Protein AF-A0A2G8JRJ9-F1 (afdb_monomer)

InterPro domains:
  IPR004130 GPN-loop GTPase [PF03029] (6-67)

Sequence (92 aa):
MLPCRFLDPNPHELVADIHHLPPKFQKLNKAIATLIDDFSLVRFLPLDISDEESMGELLFTIDSAIQFDEEQEVRIPHDPDEEDEGWEDGAD

Radius of gyration: 23.22 Å; Cα contacts (8 Å, |Δi|>4): 27; chains: 1; bounding box: 66×45×41 Å

Foldseek 3Di:
DDPDCPQDPDLVNVLVVCPPPDPVCSVVSSVVSVVCVVVVVDHDQDADPVDPVSVVVVVVVVVVVVVVVVVPDPPDPDPPPPPPPPPPPDDD

Solvent-accessible surface area (backbone atoms only — not comparable to full-atom values): 6078 Å² total; per-residue (Å²): 132,80,78,64,78,74,70,67,72,50,52,70,58,56,58,64,64,44,77,85,52,67,76,92,44,48,71,56,55,50,52,51,41,49,50,38,59,80,66,53,74,71,78,77,75,82,79,44,94,90,37,69,63,41,50,49,54,52,52,52,52,52,53,54,54,53,53,55,55,61,71,67,54,80,77,74,79,76,61,90,81,71,70,83,80,70,80,77,79,85,74,134

Organism: Stichopus japonicus (NCBI:txid307972)

pLDDT: mean 74.4, std 14.33, range [42.84, 92.94]

Mean predicted aligned error: 13.98 Å

Structure (mmCIF, N/CA/C/O backbone):
data_AF-A0A2G8JRJ9-F1
#
_entry.id   AF-A0A2G8JRJ9-F1
#
loop_
_atom_site.group_PDB
_atom_site.id
_atom_site.type_symbol
_atom_site.label_atom_id
_atom_site.label_alt_id
_atom_site.label_comp_id
_atom_site.label_asym_id
_atom_site.label_entity_id
_atom_site.label_seq_id
_atom_site.pdbx_PDB_ins_code
_atom_site.Cartn_x
_atom_site.Cartn_y
_atom_site.Cartn_z
_atom_site.occupancy
_atom_site.B_iso_or_equiv
_atom_site.auth_seq_id
_atom_site.auth_comp_id
_atom_site.auth_asym_id
_atom_site.auth_atom_id
_atom_site.pdbx_PDB_model_num
ATOM 1 N N . MET A 1 1 ? -9.055 -17.420 -18.109 1.00 42.84 1 MET A N 1
ATOM 2 C CA . MET A 1 1 ? -7.981 -16.833 -17.287 1.00 42.84 1 MET A CA 1
ATOM 3 C C . MET A 1 1 ? -8.609 -16.570 -15.930 1.00 42.84 1 MET A C 1
ATOM 5 O O . MET A 1 1 ? -9.578 -15.828 -15.885 1.00 42.84 1 MET A O 1
ATOM 9 N N . LEU A 1 2 ? -8.229 -17.317 -14.890 1.00 45.41 2 LEU A N 1
ATOM 10 C CA . LEU A 1 2 ? -8.789 -17.087 -13.554 1.00 45.41 2 LEU A CA 1
ATOM 11 C C . LEU A 1 2 ? -8.182 -15.782 -13.023 1.00 45.41 2 LEU A C 1
ATOM 13 O O . LEU A 1 2 ? -6.961 -15.648 -13.116 1.00 45.41 2 LEU A O 1
ATOM 17 N N . PRO A 1 3 ? -8.982 -14.825 -12.524 1.00 53.25 3 PRO A N 1
ATOM 18 C CA . PRO A 1 3 ? -8.433 -13.640 -11.885 1.00 53.25 3 PRO A CA 1
ATOM 19 C C . PRO A 1 3 ? -7.610 -14.093 -10.677 1.00 53.25 3 PRO A C 1
ATOM 21 O O . PRO A 1 3 ? -8.059 -14.912 -9.871 1.00 53.25 3 PRO A O 1
ATOM 24 N N . CYS A 1 4 ? -6.369 -13.625 -10.592 1.00 52.41 4 CYS A N 1
ATOM 25 C CA . CYS A 1 4 ? -5.512 -13.877 -9.446 1.00 52.41 4 CYS A CA 1
ATOM 26 C C . CYS A 1 4 ? -6.207 -13.329 -8.195 1.00 52.41 4 CYS A C 1
ATOM 28 O O . CYS A 1 4 ? -6.336 -12.119 -8.045 1.00 52.41 4 CYS A O 1
ATOM 30 N N . ARG A 1 5 ? -6.620 -14.226 -7.292 1.00 54.69 5 ARG A N 1
ATOM 31 C CA . ARG A 1 5 ? -7.366 -13.944 -6.046 1.00 54.69 5 ARG A CA 1
ATOM 32 C C . ARG A 1 5 ? -6.711 -12.904 -5.115 1.00 54.69 5 ARG A C 1
ATOM 34 O O . ARG A 1 5 ? -7.306 -12.503 -4.129 1.00 54.69 5 ARG A O 1
ATOM 41 N N . PHE A 1 6 ? -5.473 -12.511 -5.400 1.00 55.28 6 PHE A N 1
ATOM 42 C CA . PHE A 1 6 ? -4.662 -11.612 -4.583 1.00 55.28 6 PHE A CA 1
ATOM 43 C C . PHE A 1 6 ? -4.368 -10.259 -5.242 1.00 55.28 6 PHE A C 1
ATOM 45 O O . PHE A 1 6 ? -3.769 -9.417 -4.589 1.00 55.28 6 PHE A O 1
ATOM 52 N N . LEU A 1 7 ? -4.747 -10.051 -6.509 1.00 55.53 7 LEU A N 1
ATOM 53 C CA . LEU A 1 7 ? -4.495 -8.779 -7.200 1.00 55.53 7 LEU A CA 1
ATOM 54 C C . LEU A 1 7 ? -5.483 -7.680 -6.780 1.00 55.53 7 LEU A C 1
ATOM 56 O O . LEU A 1 7 ? -5.086 -6.526 -6.723 1.00 55.53 7 LEU A O 1
ATOM 60 N N . ASP A 1 8 ? -6.706 -8.060 -6.398 1.00 58.72 8 ASP A N 1
ATOM 61 C CA . ASP A 1 8 ? -7.704 -7.183 -5.777 1.00 58.72 8 ASP A CA 1
ATOM 62 C C . ASP A 1 8 ? -8.372 -7.938 -4.619 1.00 58.72 8 ASP A C 1
ATOM 64 O O . ASP A 1 8 ? -9.343 -8.675 -4.837 1.00 58.72 8 ASP A O 1
ATOM 68 N N . PRO A 1 9 ? -7.850 -7.848 -3.384 1.00 59.78 9 PRO A N 1
ATOM 69 C CA . PRO A 1 9 ? -8.502 -8.483 -2.252 1.00 59.78 9 PRO A CA 1
ATOM 70 C C . PRO A 1 9 ? -9.800 -7.741 -1.936 1.00 59.78 9 PRO A C 1
ATOM 72 O O . PRO A 1 9 ? -9.806 -6.687 -1.308 1.00 59.78 9 PRO A O 1
ATOM 75 N N . ASN A 1 10 ? -10.925 -8.321 -2.345 1.00 66.88 10 ASN A N 1
ATOM 76 C CA . ASN A 1 10 ? -12.231 -7.797 -1.981 1.00 66.88 10 ASN A CA 1
ATOM 77 C C . ASN A 1 10 ? -12.420 -7.927 -0.452 1.00 66.88 10 ASN A C 1
ATOM 79 O O . ASN A 1 10 ? -12.315 -9.038 0.085 1.00 66.88 10 ASN A O 1
ATOM 83 N N . PRO A 1 11 ? -12.761 -6.852 0.279 1.00 63.41 11 PRO A N 1
ATOM 84 C CA . PRO A 1 11 ? -12.968 -6.907 1.727 1.00 63.41 11 PRO A CA 1
ATOM 85 C C . PRO A 1 11 ? -14.064 -7.884 2.135 1.00 63.41 11 PRO A C 1
ATOM 87 O O . PRO A 1 11 ? -14.027 -8.432 3.233 1.00 63.41 11 PRO A O 1
ATOM 90 N N . HIS A 1 12 ? -15.042 -8.132 1.262 1.00 66.62 12 HIS A N 1
ATOM 91 C CA . HIS A 1 12 ? -16.064 -9.145 1.500 1.00 66.62 12 HIS A CA 1
ATOM 92 C C . HIS A 1 12 ? -15.492 -10.565 1.499 1.00 66.62 12 HIS A C 1
ATOM 94 O O . HIS A 1 12 ? -15.960 -11.393 2.281 1.00 66.62 12 HIS A O 1
ATOM 100 N N . GLU A 1 13 ? -14.471 -10.839 0.684 1.00 70.25 13 GLU A N 1
ATOM 101 C CA . GLU A 1 13 ? -13.742 -12.112 0.710 1.00 70.25 13 GLU A CA 1
ATOM 102 C C . GLU A 1 13 ? -12.840 -12.197 1.942 1.00 70.25 13 GLU A C 1
ATOM 104 O O . GLU A 1 13 ? -12.857 -13.208 2.643 1.00 70.25 13 GLU A O 1
ATOM 109 N N . LEU A 1 14 ? -12.149 -11.104 2.288 1.00 68.56 14 LEU A N 1
ATOM 110 C CA . LEU A 1 14 ? -11.360 -11.029 3.520 1.00 68.56 14 LEU A CA 1
ATOM 111 C C . LEU A 1 14 ? -12.225 -11.294 4.752 1.00 68.56 14 LEU A C 1
ATOM 113 O O . LEU A 1 14 ? -11.812 -12.073 5.602 1.00 68.56 14 LEU A O 1
ATOM 117 N N . VAL A 1 15 ? -13.428 -10.705 4.822 1.00 69.12 15 VAL A N 1
ATOM 118 C CA . VAL A 1 15 ? -14.407 -10.889 5.909 1.00 69.12 15 VAL A CA 1
ATOM 119 C C . VAL A 1 15 ? -14.930 -12.323 5.994 1.00 69.12 15 VAL A C 1
ATOM 121 O O . VAL A 1 15 ? -15.165 -12.812 7.103 1.00 69.12 15 VAL A O 1
ATOM 124 N N . ALA A 1 16 ? -15.074 -13.007 4.858 1.00 69.94 16 ALA A N 1
ATOM 125 C CA . ALA A 1 16 ? -15.451 -14.416 4.818 1.00 69.94 16 ALA A CA 1
ATOM 126 C C . ALA A 1 16 ? -14.346 -15.328 5.383 1.00 69.94 16 ALA A C 1
ATOM 128 O O . ALA A 1 16 ? -14.653 -16.312 6.046 1.00 69.94 16 ALA A O 1
ATOM 129 N N . ASP A 1 17 ? -13.070 -14.971 5.233 1.00 71.44 17 ASP A N 1
ATOM 130 C CA . ASP A 1 17 ? -11.957 -15.761 5.774 1.00 71.44 17 ASP A CA 1
ATOM 131 C C . ASP A 1 17 ? -11.675 -15.488 7.273 1.00 71.44 17 ASP A C 1
ATOM 133 O O . ASP A 1 17 ? -10.915 -16.221 7.910 1.00 71.44 17 ASP A O 1
ATOM 137 N N . ILE A 1 18 ? -12.348 -14.513 7.908 1.00 72.81 18 ILE A N 1
ATOM 138 C CA . ILE A 1 18 ? -12.171 -14.129 9.335 1.00 72.81 18 ILE A CA 1
ATOM 139 C C . ILE A 1 18 ? -12.692 -15.192 10.317 1.00 72.81 18 ILE A C 1
ATOM 141 O O . ILE A 1 18 ? -12.512 -15.063 11.527 1.00 72.81 18 ILE A O 1
ATOM 145 N N . HIS A 1 19 ? -13.304 -16.280 9.844 1.00 69.75 19 HIS A N 1
ATOM 146 C CA . HIS A 1 19 ? -13.858 -17.337 10.701 1.00 69.75 19 HIS A CA 1
ATOM 147 C C . HIS A 1 19 ? -12.847 -17.973 11.677 1.00 69.75 19 HIS A C 1
ATO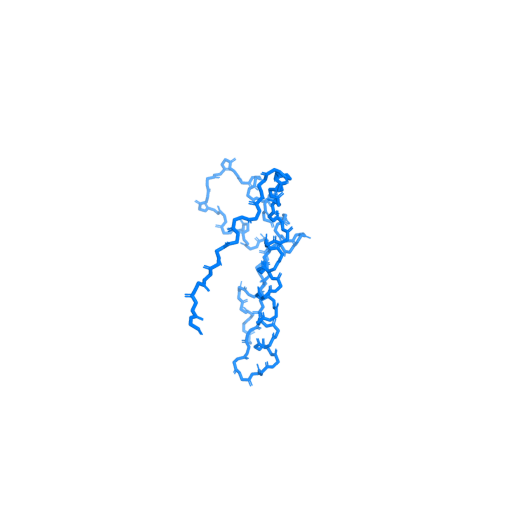M 149 O O . HIS A 1 19 ? -13.262 -18.535 12.689 1.00 69.75 19 HIS A O 1
ATOM 155 N N . HIS A 1 20 ? -11.542 -17.859 11.411 1.00 76.06 20 HIS A N 1
ATOM 156 C CA . HIS A 1 20 ? -10.472 -18.324 12.297 1.00 76.06 20 HIS A CA 1
ATOM 157 C C . HIS A 1 20 ? -10.110 -17.335 13.427 1.00 76.06 20 HIS A C 1
ATOM 159 O O . HIS A 1 20 ? -9.422 -17.718 14.374 1.00 76.06 20 HIS A O 1
ATOM 165 N N . LEU A 1 21 ? -10.559 -16.075 13.354 1.00 79.56 21 LEU A N 1
ATOM 166 C CA . LEU A 1 21 ? -10.308 -15.057 14.377 1.00 79.56 21 LEU A CA 1
ATOM 167 C C . LEU A 1 21 ? -11.376 -15.089 15.486 1.00 79.56 21 LEU A C 1
ATOM 169 O O . LEU A 1 21 ? -12.520 -15.489 15.252 1.00 79.56 21 LEU A O 1
ATOM 173 N N . PRO A 1 22 ? -11.046 -14.633 16.712 1.00 82.38 22 PRO A N 1
ATOM 174 C CA . PRO A 1 22 ? -11.982 -14.670 17.828 1.00 82.38 22 PRO A CA 1
ATOM 175 C C . PRO A 1 22 ? -13.283 -13.900 17.525 1.00 82.38 22 PRO A C 1
ATOM 177 O O . PRO A 1 22 ? -13.231 -12.718 17.165 1.00 82.38 22 PRO A O 1
ATOM 180 N N . PRO A 1 23 ? -14.469 -14.498 17.762 1.00 80.75 23 PRO A N 1
ATOM 181 C CA . PRO A 1 23 ? -15.756 -13.895 17.401 1.00 80.75 23 PRO A CA 1
ATOM 182 C C . PRO A 1 23 ? -16.038 -12.581 18.143 1.00 80.75 23 PRO A C 1
ATOM 184 O O . PRO A 1 23 ? -16.761 -11.721 17.643 1.00 80.75 23 PRO A O 1
ATOM 187 N N . LYS A 1 24 ? -15.406 -12.384 19.309 1.00 87.94 24 LYS A N 1
ATOM 188 C CA . LYS A 1 24 ? -15.480 -11.158 20.117 1.00 87.94 24 LYS A CA 1
ATOM 189 C C . LYS A 1 24 ? -15.097 -9.893 19.332 1.00 87.94 24 LYS A C 1
ATOM 191 O O . LYS A 1 24 ? -15.604 -8.821 19.649 1.00 87.94 24 LYS A O 1
ATOM 196 N N . PHE A 1 25 ? -14.233 -10.009 18.321 1.00 86.06 25 PHE A N 1
ATOM 197 C CA . PHE A 1 25 ? -13.701 -8.868 17.570 1.00 86.06 25 PHE A CA 1
ATOM 198 C C . PHE A 1 25 ? -14.237 -8.759 16.139 1.00 86.06 25 PHE A C 1
ATOM 200 O O . PHE A 1 25 ? -13.762 -7.918 15.386 1.00 86.06 25 PHE A O 1
ATOM 207 N N . GLN A 1 26 ? -15.260 -9.529 15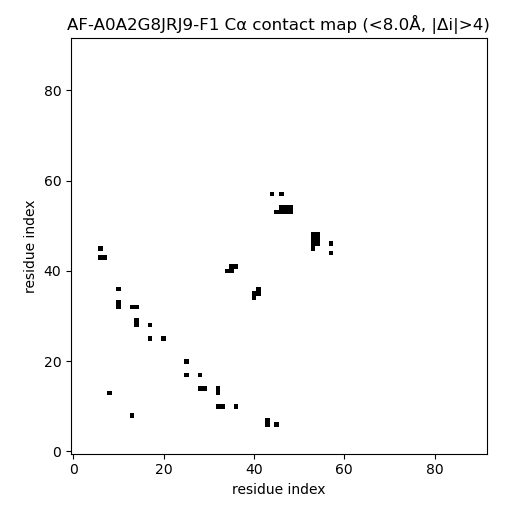.749 1.00 83.38 26 GLN A N 1
ATOM 208 C CA . GLN A 1 26 ? -15.780 -9.497 14.372 1.00 83.38 26 GLN A CA 1
ATOM 209 C C . GLN A 1 26 ? -16.161 -8.092 13.889 1.00 83.38 26 GLN A C 1
ATOM 211 O O . GLN A 1 26 ? -15.827 -7.710 12.769 1.00 83.38 26 GLN A O 1
ATOM 216 N N . LYS A 1 27 ? -16.829 -7.299 14.737 1.00 85.38 27 LYS A N 1
ATOM 217 C CA . LYS A 1 27 ? -17.230 -5.929 14.384 1.00 85.38 27 LYS A CA 1
ATOM 218 C C . LYS A 1 27 ? -16.021 -5.014 14.161 1.00 85.38 27 LYS A C 1
ATOM 220 O O . LYS A 1 27 ? -16.062 -4.175 13.269 1.00 85.38 27 LYS A O 1
ATOM 225 N N . LEU A 1 28 ? -14.961 -5.197 14.951 1.00 87.69 28 LEU A N 1
ATOM 226 C CA . LEU A 1 28 ? -13.712 -4.450 14.821 1.00 87.69 28 LEU A CA 1
ATOM 227 C C . LEU A 1 28 ? -12.967 -4.858 13.548 1.00 87.69 28 LEU A C 1
ATOM 229 O O . LEU A 1 28 ? -12.619 -3.998 12.749 1.00 87.69 28 LEU A O 1
ATOM 233 N N . ASN A 1 29 ? -12.798 -6.160 13.323 1.00 86.12 29 ASN A N 1
ATOM 234 C CA . ASN A 1 29 ? -12.096 -6.675 12.150 1.00 86.12 29 ASN A CA 1
ATOM 235 C C . ASN A 1 29 ? -12.784 -6.235 10.849 1.00 86.12 29 ASN A C 1
ATOM 237 O O . ASN A 1 29 ? -12.107 -5.852 9.902 1.00 86.12 29 ASN A O 1
ATOM 241 N N . LYS A 1 30 ? -14.125 -6.208 10.822 1.00 84.25 30 LYS A N 1
ATOM 242 C CA . LYS A 1 30 ? -14.884 -5.676 9.682 1.00 84.25 30 LYS A CA 1
ATOM 243 C C . LYS A 1 30 ? -14.642 -4.179 9.473 1.00 84.25 30 LYS A C 1
ATOM 245 O O . LYS A 1 30 ? -14.445 -3.765 8.342 1.00 84.25 30 LYS A O 1
ATOM 250 N N . ALA A 1 31 ? -14.644 -3.381 10.542 1.00 87.06 31 ALA A N 1
ATOM 251 C CA . ALA A 1 31 ? -14.379 -1.946 10.444 1.00 87.06 31 ALA A CA 1
ATOM 252 C C . ALA A 1 31 ? -12.961 -1.654 9.922 1.00 87.06 31 ALA A C 1
ATOM 254 O O . ALA A 1 31 ? -12.794 -0.764 9.098 1.00 87.06 31 ALA A O 1
ATOM 255 N N . ILE A 1 32 ? -11.965 -2.435 10.351 1.00 85.31 32 ILE A N 1
ATOM 256 C CA . ILE A 1 32 ? -10.584 -2.339 9.857 1.00 85.31 32 ILE A CA 1
ATOM 257 C C . ILE A 1 32 ? -10.504 -2.743 8.380 1.00 85.31 32 ILE A C 1
ATOM 259 O O . ILE A 1 32 ? -9.884 -2.034 7.600 1.00 85.31 32 ILE A O 1
ATOM 263 N N . ALA A 1 33 ? -11.151 -3.841 7.978 1.00 82.00 33 ALA A N 1
ATOM 264 C CA . ALA A 1 33 ? -11.170 -4.273 6.579 1.00 82.00 33 ALA A CA 1
ATOM 265 C C . ALA A 1 33 ? -11.801 -3.214 5.659 1.00 82.00 33 ALA A C 1
ATOM 267 O O . ALA A 1 33 ? -11.247 -2.914 4.609 1.00 82.00 33 ALA A O 1
ATOM 268 N N . THR A 1 34 ? -12.918 -2.611 6.079 1.00 83.62 34 THR A N 1
ATOM 269 C CA . THR A 1 34 ? -13.546 -1.497 5.354 1.00 83.62 34 THR A CA 1
ATOM 270 C C . THR A 1 34 ? -12.633 -0.272 5.294 1.00 83.62 34 THR A C 1
ATOM 272 O O . THR A 1 34 ? -12.506 0.329 4.240 1.00 83.62 34 THR A O 1
ATOM 275 N N . LEU A 1 35 ? -11.937 0.066 6.384 1.00 85.88 35 LEU A N 1
ATOM 276 C CA . LEU A 1 35 ? -10.995 1.188 6.400 1.00 85.88 35 LEU A CA 1
ATOM 277 C C . LEU A 1 35 ? -9.816 0.977 5.437 1.00 85.88 35 LEU A C 1
ATOM 279 O O . LEU A 1 35 ? -9.405 1.910 4.757 1.00 85.88 35 LEU A O 1
ATOM 283 N N . ILE A 1 36 ? -9.263 -0.237 5.388 1.00 82.94 36 ILE A N 1
ATOM 284 C CA . ILE A 1 36 ? -8.162 -0.574 4.476 1.00 82.94 36 ILE A CA 1
ATOM 285 C C . ILE A 1 36 ? -8.592 -0.390 3.014 1.00 82.94 36 ILE A C 1
ATOM 287 O O . ILE A 1 36 ? -7.793 0.105 2.222 1.00 82.94 36 ILE A O 1
ATOM 291 N N . ASP A 1 37 ? -9.837 -0.737 2.685 1.00 79.25 37 ASP A N 1
ATOM 292 C CA . ASP A 1 37 ? -10.408 -0.610 1.339 1.00 79.25 37 ASP A CA 1
ATOM 293 C C . ASP A 1 37 ? -10.732 0.841 0.971 1.00 79.25 37 ASP A C 1
ATOM 295 O O . ASP A 1 37 ? -10.202 1.370 -0.006 1.00 79.25 37 ASP A O 1
ATOM 299 N N . ASP A 1 38 ? -11.523 1.519 1.812 1.00 84.25 38 ASP A N 1
ATOM 300 C CA . ASP A 1 38 ? -12.003 2.888 1.584 1.00 84.25 38 ASP A CA 1
ATOM 301 C C . ASP A 1 38 ? -10.847 3.881 1.374 1.00 84.25 38 ASP A C 1
ATOM 303 O O . ASP A 1 38 ? -10.979 4.853 0.630 1.00 84.25 38 ASP A O 1
ATOM 307 N N . PHE A 1 39 ? -9.710 3.637 2.033 1.00 83.12 39 PHE A N 1
ATOM 308 C CA . PHE A 1 39 ? -8.516 4.480 1.956 1.00 83.12 39 PHE A CA 1
ATOM 309 C C . PHE A 1 39 ? -7.376 3.858 1.146 1.00 83.12 39 PHE A C 1
ATOM 311 O O . PHE A 1 39 ? -6.303 4.452 1.077 1.00 83.12 39 PHE A O 1
ATOM 318 N N . SER A 1 40 ? -7.585 2.682 0.541 1.00 76.12 40 SER A N 1
ATOM 319 C CA . SER A 1 40 ? -6.567 1.965 -0.240 1.00 76.12 40 SER A CA 1
ATOM 320 C C . SER A 1 40 ? -5.211 1.879 0.482 1.00 76.12 40 SER A C 1
ATOM 322 O O . SER A 1 40 ? -4.157 2.107 -0.111 1.00 76.12 40 SER A O 1
ATOM 324 N N . LEU A 1 41 ? -5.236 1.563 1.785 1.00 78.69 41 LEU A N 1
ATOM 325 C CA . LEU A 1 41 ? -4.040 1.548 2.646 1.00 78.69 41 LEU A CA 1
ATOM 326 C C . LEU A 1 41 ? -3.030 0.465 2.241 1.00 78.69 41 LEU A C 1
ATOM 328 O O . LEU A 1 41 ? -1.861 0.529 2.613 1.00 78.69 41 LEU A O 1
ATOM 332 N N . VAL A 1 42 ? -3.485 -0.539 1.491 1.00 75.56 42 VAL A N 1
ATOM 333 C CA . VAL A 1 42 ? -2.647 -1.575 0.893 1.00 75.56 42 VAL A CA 1
ATOM 334 C C . VAL A 1 42 ? -2.967 -1.622 -0.593 1.00 75.56 42 VAL A C 1
ATOM 336 O O . VAL A 1 42 ? -4.099 -1.904 -0.976 1.00 75.56 42 VAL A O 1
ATOM 339 N N . ARG A 1 43 ? -1.962 -1.361 -1.429 1.00 73.81 43 ARG A N 1
ATOM 340 C CA . ARG A 1 43 ? -2.075 -1.392 -2.889 1.00 73.81 43 ARG A CA 1
ATOM 341 C C . ARG A 1 43 ? -1.156 -2.465 -3.456 1.00 73.81 43 ARG A C 1
ATOM 343 O O . ARG A 1 43 ? 0.026 -2.500 -3.122 1.00 73.81 43 ARG A O 1
ATOM 350 N N . PHE A 1 44 ? -1.686 -3.299 -4.346 1.00 78.56 44 PHE A N 1
ATOM 351 C CA . PHE A 1 44 ? -0.879 -4.212 -5.150 1.00 78.56 44 PHE A CA 1
ATOM 352 C C . PHE A 1 44 ? -0.427 -3.500 -6.418 1.00 78.56 44 PHE A C 1
ATOM 354 O O . PHE A 1 44 ? -1.216 -2.818 -7.070 1.00 78.56 44 PHE A O 1
ATOM 361 N N . LEU A 1 45 ? 0.846 -3.665 -6.761 1.00 82.31 45 LEU A N 1
ATOM 362 C CA . LEU A 1 45 ? 1.389 -3.203 -8.029 1.00 82.31 45 LEU A CA 1
ATOM 363 C C . LEU A 1 45 ? 1.654 -4.417 -8.920 1.00 82.31 45 LEU A C 1
ATOM 365 O O . LEU A 1 45 ? 2.314 -5.359 -8.467 1.00 82.31 45 LEU A O 1
ATOM 369 N N . PRO A 1 46 ? 1.122 -4.441 -10.153 1.00 80.81 46 PRO A N 1
ATOM 370 C CA . PRO A 1 46 ? 1.452 -5.489 -11.101 1.00 80.81 46 PRO A CA 1
ATOM 371 C C . PRO A 1 46 ? 2.930 -5.376 -11.488 1.00 80.81 46 PRO A C 1
ATOM 373 O O . PRO A 1 46 ? 3.438 -4.282 -11.718 1.00 80.81 46 PRO A O 1
ATOM 376 N N . LEU A 1 47 ? 3.609 -6.518 -11.563 1.00 84.62 47 LEU A N 1
ATOM 377 C CA . LEU A 1 47 ? 4.997 -6.609 -12.004 1.00 84.62 47 LEU A CA 1
ATOM 378 C C . LEU A 1 47 ? 5.067 -7.474 -13.259 1.00 84.62 47 LEU A C 1
ATOM 380 O O . LEU A 1 47 ? 4.710 -8.655 -13.215 1.00 84.62 47 LEU A O 1
ATOM 384 N N . ASP A 1 48 ? 5.588 -6.901 -14.338 1.00 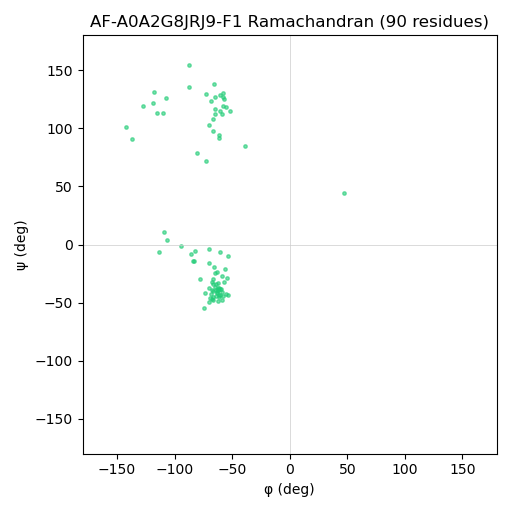87.56 48 ASP A N 1
ATOM 385 C CA . ASP A 1 48 ? 6.040 -7.630 -15.518 1.00 87.56 48 ASP A CA 1
ATOM 386 C C . ASP A 1 48 ? 7.556 -7.457 -15.670 1.00 87.56 48 ASP A C 1
ATOM 388 O O . ASP A 1 48 ? 8.059 -6.372 -15.933 1.00 87.56 48 ASP A O 1
ATOM 392 N N . ILE A 1 49 ? 8.305 -8.549 -15.501 1.00 89.25 49 ILE A N 1
ATOM 393 C CA . ILE A 1 49 ? 9.776 -8.546 -15.583 1.00 89.25 49 ILE A CA 1
ATOM 394 C C . ILE A 1 49 ? 10.305 -8.332 -17.007 1.00 89.25 49 ILE A C 1
ATOM 396 O O . ILE A 1 49 ? 11.497 -8.096 -17.194 1.00 89.25 49 ILE A O 1
ATOM 400 N N . SER A 1 50 ? 9.443 -8.496 -18.011 1.00 92.94 50 SER A N 1
ATOM 401 C CA . SER A 1 50 ? 9.765 -8.260 -19.420 1.00 92.94 50 SER A CA 1
ATOM 402 C C . SER A 1 50 ? 9.615 -6.787 -19.798 1.00 92.94 50 SER A C 1
ATOM 404 O O . SER A 1 50 ? 10.076 -6.398 -20.871 1.00 92.94 50 SER A O 1
ATOM 406 N N . ASP A 1 51 ? 8.956 -6.003 -18.946 1.00 92.12 51 ASP A N 1
ATOM 407 C CA . ASP A 1 51 ? 8.613 -4.611 -19.182 1.00 92.12 51 ASP A CA 1
ATOM 408 C C . ASP A 1 51 ? 9.437 -3.690 -18.273 1.00 92.12 51 ASP A C 1
ATOM 410 O O . ASP A 1 51 ? 9.312 -3.682 -17.047 1.00 92.12 51 ASP A O 1
ATOM 414 N N . GLU A 1 52 ? 10.314 -2.906 -18.895 1.00 92.00 52 GLU A N 1
ATOM 415 C CA . GLU A 1 52 ? 11.172 -1.954 -18.193 1.00 92.00 52 GLU A CA 1
ATOM 416 C C . GLU A 1 52 ? 10.357 -0.813 -17.562 1.00 92.00 52 GLU A C 1
ATOM 418 O O . GLU A 1 52 ? 10.733 -0.314 -16.501 1.00 92.00 52 GLU A O 1
ATOM 423 N N . GLU A 1 53 ? 9.212 -0.449 -18.153 1.00 90.88 53 GLU A N 1
ATOM 424 C CA . GLU A 1 53 ? 8.307 0.568 -17.607 1.00 90.88 53 GLU A CA 1
ATOM 425 C C . GLU A 1 53 ? 7.657 0.072 -16.308 1.00 90.88 53 GLU A C 1
ATOM 427 O O . GLU A 1 53 ? 7.735 0.760 -15.289 1.00 90.88 53 GLU A O 1
ATOM 432 N N . SER A 1 54 ? 7.145 -1.166 -16.290 1.00 90.25 54 SER A N 1
ATOM 433 C CA . SER A 1 54 ? 6.623 -1.818 -15.076 1.00 90.25 54 SER A CA 1
ATOM 434 C C . SER A 1 54 ? 7.652 -1.862 -13.939 1.00 90.25 54 SER A C 1
ATOM 436 O O . SER A 1 54 ? 7.321 -1.579 -12.783 1.00 90.25 54 SER A O 1
ATOM 438 N N . MET A 1 55 ? 8.917 -2.171 -14.244 1.00 91.31 55 MET A N 1
ATOM 439 C CA . MET A 1 55 ? 9.983 -2.129 -13.237 1.00 91.31 55 MET A CA 1
ATOM 440 C C . MET A 1 55 ? 10.269 -0.703 -12.749 1.00 91.31 55 MET A C 1
ATOM 442 O O . MET A 1 55 ? 10.478 -0.499 -11.551 1.00 91.31 55 MET A O 1
ATOM 446 N N . GLY A 1 56 ? 10.258 0.279 -13.654 1.00 91.94 56 GLY A N 1
ATOM 447 C CA . GLY A 1 56 ? 10.440 1.692 -13.324 1.00 91.94 56 GLY A CA 1
ATOM 448 C C . GLY A 1 56 ? 9.352 2.232 -12.394 1.00 91.94 56 GLY A C 1
ATOM 449 O O . GLY A 1 56 ? 9.663 2.880 -11.395 1.00 91.94 56 GLY A O 1
ATOM 450 N N . GLU A 1 57 ? 8.084 1.916 -12.663 1.00 91.06 57 GLU A N 1
ATOM 451 C CA . GLU A 1 57 ? 6.951 2.304 -11.810 1.00 91.06 57 GLU A CA 1
ATOM 452 C C . GLU A 1 57 ? 7.041 1.705 -10.399 1.00 91.06 57 GLU A C 1
ATOM 454 O O . GLU A 1 57 ? 6.724 2.369 -9.402 1.00 91.06 57 GLU A O 1
ATOM 459 N N . LEU A 1 58 ? 7.494 0.450 -10.299 1.00 91.12 58 LEU A N 1
ATOM 460 C CA . LEU A 1 58 ? 7.675 -0.226 -9.019 1.00 91.12 58 LEU A CA 1
ATOM 461 C C . LEU A 1 58 ? 8.785 0.434 -8.194 1.00 91.12 58 LEU A C 1
ATOM 463 O O . LEU A 1 58 ? 8.570 0.734 -7.019 1.00 91.12 58 LEU A O 1
ATOM 467 N N . LEU A 1 59 ? 9.940 0.699 -8.813 1.00 91.81 59 LEU A N 1
ATOM 468 C CA . LEU A 1 59 ? 11.062 1.395 -8.174 1.00 91.81 59 LEU A CA 1
ATOM 469 C C . LEU A 1 59 ? 10.646 2.786 -7.691 1.00 91.81 59 LEU A C 1
ATOM 471 O O . LEU A 1 59 ? 10.835 3.111 -6.522 1.00 91.81 59 LEU A O 1
ATOM 475 N N . PHE A 1 60 ? 9.974 3.558 -8.546 1.00 92.62 60 PHE A N 1
ATOM 476 C CA . PHE A 1 60 ? 9.467 4.879 -8.184 1.00 92.62 60 PHE A CA 1
ATOM 477 C C . PHE A 1 60 ? 8.503 4.833 -6.991 1.00 92.62 60 PHE A C 1
ATOM 479 O O . PHE A 1 60 ? 8.555 5.690 -6.105 1.00 92.62 60 PHE A O 1
ATOM 486 N N . THR A 1 61 ? 7.621 3.830 -6.940 1.00 90.12 61 THR A N 1
ATOM 487 C CA . THR A 1 61 ? 6.696 3.687 -5.811 1.00 90.12 61 THR A CA 1
ATOM 488 C C . THR A 1 61 ? 7.426 3.343 -4.513 1.00 90.12 61 THR A C 1
ATOM 490 O O . THR A 1 61 ? 7.050 3.860 -3.462 1.00 90.12 61 THR A O 1
ATOM 493 N N . ILE A 1 62 ? 8.457 2.494 -4.571 1.00 89.81 62 ILE A N 1
ATOM 494 C CA . ILE A 1 62 ? 9.281 2.156 -3.403 1.00 89.81 62 ILE A CA 1
ATOM 495 C C . ILE A 1 62 ? 9.992 3.410 -2.886 1.00 89.81 62 ILE A C 1
ATOM 497 O O . ILE A 1 62 ? 9.890 3.714 -1.699 1.00 89.81 62 ILE A O 1
ATOM 501 N N . ASP A 1 63 ? 10.629 4.172 -3.775 1.00 92.56 63 ASP A N 1
ATOM 502 C CA . ASP A 1 63 ? 11.346 5.395 -3.403 1.00 92.56 63 ASP A CA 1
ATOM 503 C C . ASP A 1 63 ? 10.402 6.436 -2.787 1.00 92.56 63 ASP A C 1
ATOM 505 O O . ASP A 1 63 ? 10.704 7.018 -1.746 1.00 92.56 63 ASP A O 1
ATOM 509 N N . SER A 1 64 ? 9.217 6.615 -3.379 1.00 88.25 64 SER A N 1
ATOM 510 C CA . SER A 1 64 ? 8.195 7.533 -2.862 1.00 88.25 64 SER A CA 1
ATOM 511 C C . SER A 1 64 ? 7.704 7.133 -1.465 1.00 88.25 64 SER A C 1
ATOM 513 O O . SER A 1 64 ? 7.436 7.996 -0.632 1.00 88.25 64 SER A O 1
ATOM 515 N N . ALA A 1 65 ? 7.571 5.829 -1.198 1.00 86.00 65 ALA A N 1
ATOM 516 C CA . ALA A 1 65 ? 7.129 5.331 0.101 1.00 86.00 65 ALA A CA 1
ATOM 517 C C . ALA A 1 65 ? 8.188 5.532 1.196 1.00 86.00 65 ALA A C 1
ATOM 519 O O . ALA A 1 65 ? 7.828 5.859 2.323 1.00 86.00 65 ALA A O 1
ATOM 520 N N . ILE A 1 66 ? 9.474 5.366 0.867 1.00 86.81 66 ILE A N 1
ATOM 521 C CA . ILE A 1 66 ? 10.585 5.586 1.805 1.00 86.81 66 ILE A CA 1
ATOM 522 C C . ILE A 1 66 ? 10.727 7.079 2.128 1.00 86.81 66 ILE A C 1
ATOM 524 O O . ILE A 1 66 ? 10.798 7.447 3.295 1.00 86.81 66 ILE A O 1
ATOM 528 N N . GLN A 1 67 ? 10.687 7.948 1.114 1.00 84.44 67 GLN A N 1
ATOM 529 C CA . GLN A 1 67 ? 10.800 9.400 1.311 1.00 84.44 67 GLN A CA 1
ATOM 530 C C . GLN A 1 67 ? 9.668 9.963 2.181 1.00 84.44 67 GLN A C 1
ATOM 532 O O . GLN A 1 67 ? 9.901 10.829 3.018 1.00 84.44 67 GLN A O 1
ATOM 537 N N . PHE A 1 68 ? 8.445 9.444 2.033 1.00 83.19 68 PHE A N 1
ATOM 538 C CA . PHE A 1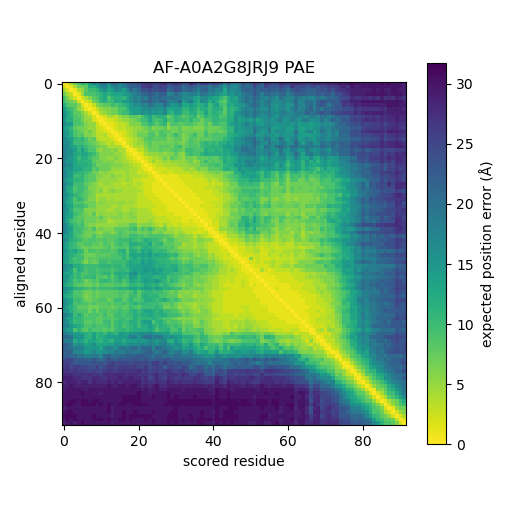 68 ? 7.319 9.847 2.878 1.00 83.19 68 PHE A CA 1
ATOM 539 C C . PHE A 1 68 ? 7.531 9.516 4.367 1.00 83.19 68 PHE A C 1
ATOM 541 O O . PHE A 1 68 ? 7.060 10.263 5.223 1.00 83.19 68 PHE A O 1
ATOM 548 N N . ASP A 1 69 ? 8.222 8.417 4.684 1.00 78.19 69 ASP A N 1
ATOM 549 C CA . ASP A 1 69 ? 8.545 8.033 6.066 1.00 78.19 69 ASP A CA 1
ATOM 550 C C . ASP A 1 69 ? 9.552 9.016 6.688 1.00 78.19 69 ASP A C 1
ATOM 552 O O . ASP A 1 69 ? 9.347 9.499 7.802 1.00 78.19 69 ASP A O 1
ATOM 556 N N . GLU A 1 70 ? 10.574 9.410 5.921 1.00 77.69 70 GLU A N 1
ATOM 557 C CA . GLU A 1 70 ? 11.572 10.408 6.334 1.00 77.69 70 GLU A CA 1
ATOM 558 C C . GLU A 1 70 ? 10.952 11.798 6.560 1.00 77.69 70 GLU A C 1
ATOM 560 O O . GLU A 1 70 ? 11.296 12.497 7.514 1.00 77.69 70 GLU A O 1
ATOM 565 N N . GLU A 1 71 ? 10.002 12.214 5.718 1.00 76.69 71 GLU A N 1
ATOM 566 C CA . GLU A 1 71 ? 9.301 13.498 5.869 1.00 76.69 71 GLU A CA 1
ATOM 567 C C . GLU A 1 71 ? 8.444 13.581 7.143 1.00 76.69 71 GLU A C 1
ATOM 569 O O . GLU A 1 71 ? 8.180 14.684 7.636 1.00 76.69 71 GLU A O 1
ATOM 574 N N . GLN A 1 72 ? 8.008 12.440 7.690 1.00 75.38 72 GLN A N 1
ATOM 575 C CA . GLN A 1 72 ? 7.259 12.385 8.948 1.00 75.38 72 GLN A CA 1
ATOM 576 C C . GLN A 1 72 ? 8.146 12.346 10.194 1.00 75.38 72 GLN A C 1
ATOM 578 O O . GLN A 1 72 ? 7.629 12.478 11.310 1.00 75.38 72 GLN A O 1
ATOM 583 N N . GLU A 1 73 ? 9.463 12.202 10.042 1.00 74.88 73 GLU A N 1
ATOM 584 C CA . GLU A 1 73 ? 10.372 12.190 11.177 1.00 74.88 73 GLU A CA 1
ATOM 585 C C . GLU A 1 73 ? 10.434 13.583 11.830 1.00 74.88 73 GLU A C 1
ATOM 587 O O . GLU A 1 73 ? 10.714 14.609 11.198 1.00 74.88 73 GLU A O 1
ATOM 592 N N . VAL A 1 74 ? 10.132 13.643 13.133 1.00 70.31 74 VAL A N 1
ATOM 593 C CA . VAL A 1 74 ? 10.168 14.896 13.895 1.00 70.31 74 VAL A CA 1
ATOM 594 C C . VAL A 1 74 ? 11.615 15.365 13.967 1.00 70.31 74 VAL A C 1
ATOM 596 O O . VAL A 1 74 ? 12.415 14.808 14.716 1.00 70.31 74 VAL A O 1
ATOM 599 N N . ARG A 1 75 ? 11.949 16.428 13.229 1.00 70.56 75 ARG A N 1
ATOM 600 C CA . ARG A 1 75 ? 13.251 17.084 13.372 1.00 70.56 75 ARG A CA 1
ATOM 601 C C . ARG A 1 75 ? 13.390 17.592 14.800 1.00 70.56 75 ARG A C 1
ATOM 603 O O . ARG A 1 75 ? 12.640 18.473 15.225 1.00 70.56 75 ARG A O 1
ATOM 610 N N . ILE A 1 76 ? 14.340 17.016 15.534 1.00 75.19 76 ILE A N 1
ATOM 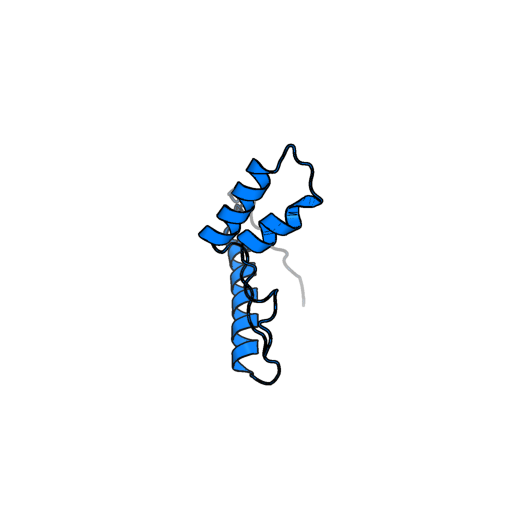611 C CA . ILE A 1 76 ? 14.732 17.519 16.847 1.00 75.19 76 ILE A CA 1
ATOM 612 C C . ILE A 1 76 ? 15.152 18.979 16.629 1.00 75.19 76 ILE A C 1
ATOM 614 O O . ILE A 1 76 ? 15.971 19.235 15.740 1.00 75.19 76 ILE A O 1
ATOM 618 N N . PRO A 1 77 ? 14.564 19.949 17.350 1.00 72.19 77 PRO A N 1
ATOM 619 C CA . PRO A 1 77 ? 15.029 21.323 17.283 1.00 72.19 77 PRO A CA 1
ATOM 620 C C . PRO A 1 77 ? 16.517 21.324 17.627 1.00 72.19 77 PRO A C 1
ATOM 622 O O . PRO A 1 77 ? 16.882 20.895 18.718 1.00 72.19 77 PRO A O 1
ATOM 625 N N . HIS A 1 78 ? 17.357 21.753 16.685 1.00 68.00 78 HIS A N 1
ATOM 626 C CA . HIS A 1 78 ? 18.768 21.991 16.959 1.00 68.00 78 HIS A CA 1
ATOM 627 C C . HIS A 1 78 ? 18.831 23.022 18.084 1.00 68.00 78 HIS A C 1
ATOM 629 O O . HIS A 1 78 ? 18.286 24.122 17.935 1.00 68.00 78 HIS A O 1
ATOM 635 N N . ASP A 1 79 ? 19.431 22.654 19.214 1.00 68.25 79 ASP A N 1
ATOM 636 C CA . ASP A 1 79 ? 19.713 23.610 20.275 1.00 68.25 79 ASP A CA 1
ATOM 637 C C . ASP A 1 79 ? 20.738 24.596 19.695 1.00 68.25 79 ASP A C 1
ATOM 639 O O . ASP A 1 79 ? 21.798 24.152 19.252 1.00 68.25 79 ASP A O 1
ATOM 643 N N . PRO A 1 80 ? 20.441 25.900 19.549 1.00 61.97 80 PRO A N 1
ATOM 644 C CA . PRO A 1 80 ? 21.358 26.850 18.911 1.00 61.97 80 PRO A CA 1
ATOM 645 C C . PRO A 1 80 ? 22.716 26.983 19.625 1.00 61.97 80 PRO A C 1
ATOM 647 O O . PRO A 1 80 ? 23.599 27.646 19.086 1.00 61.97 80 PRO A O 1
ATOM 650 N N . ASP A 1 81 ? 22.871 26.354 20.793 1.00 60.91 81 ASP A N 1
ATOM 651 C CA . ASP A 1 81 ? 24.092 26.323 21.595 1.00 60.91 81 ASP A CA 1
ATOM 652 C C . ASP A 1 81 ? 24.989 25.086 21.328 1.00 60.91 81 ASP A C 1
ATOM 654 O O . ASP A 1 81 ? 26.072 24.988 21.907 1.00 60.91 81 ASP A O 1
ATOM 658 N N . GLU A 1 82 ? 24.601 24.148 20.451 1.00 60.09 82 GLU A N 1
ATOM 659 C CA . GLU A 1 82 ? 25.515 23.109 19.938 1.00 60.09 82 GLU A CA 1
ATOM 660 C C . GLU A 1 82 ? 26.374 23.706 18.812 1.00 60.09 82 GLU A C 1
ATOM 662 O O . GLU A 1 82 ? 26.090 23.571 17.623 1.00 60.09 82 GLU A O 1
ATOM 667 N N . GLU A 1 83 ? 27.401 24.461 19.206 1.00 53.88 83 GLU A N 1
ATOM 668 C CA . GLU A 1 83 ? 28.426 24.964 18.297 1.00 53.88 83 GLU A CA 1
ATOM 669 C C . GLU A 1 83 ? 29.113 23.792 17.574 1.00 53.88 83 GLU A C 1
ATOM 671 O O . GLU A 1 83 ? 29.598 22.846 18.190 1.00 53.88 83 GLU A O 1
ATOM 676 N N . ASP A 1 84 ? 29.121 23.906 16.249 1.00 58.62 84 A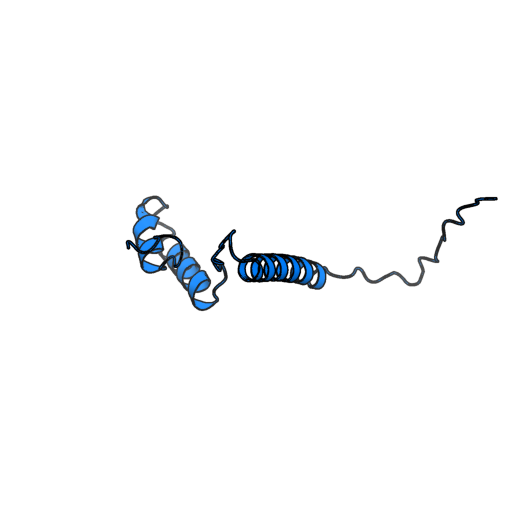SP A N 1
ATOM 677 C CA . ASP A 1 84 ? 29.800 23.117 15.224 1.00 58.62 84 ASP A CA 1
ATOM 678 C C . ASP A 1 84 ? 31.231 22.704 15.655 1.00 58.62 84 ASP A C 1
ATOM 680 O O . ASP A 1 84 ? 32.220 23.361 15.319 1.00 58.62 84 ASP A O 1
ATOM 684 N N . GLU A 1 85 ? 31.381 21.601 16.401 1.00 51.09 85 GLU A N 1
ATOM 685 C CA . GLU A 1 85 ? 32.666 20.902 16.528 1.00 51.09 85 GLU A CA 1
ATOM 686 C C . GLU A 1 85 ? 32.932 20.175 15.205 1.00 51.09 85 GLU A C 1
ATOM 688 O O . GLU A 1 85 ? 32.824 18.952 15.073 1.00 51.09 85 GLU A O 1
ATOM 693 N N . GLY A 1 86 ? 33.244 20.979 14.186 1.00 45.25 86 GLY A N 1
ATOM 694 C CA . GLY A 1 86 ? 33.781 20.520 12.925 1.00 45.25 86 GLY A CA 1
ATOM 695 C C . GLY A 1 86 ? 34.980 19.629 13.211 1.00 45.25 86 GLY A C 1
ATOM 696 O O . GLY A 1 86 ? 36.003 20.077 13.728 1.00 45.25 86 GLY A O 1
ATOM 697 N N . TRP A 1 87 ? 34.847 18.351 12.869 1.00 44.72 87 TRP A N 1
ATOM 698 C CA . TRP A 1 87 ? 35.987 17.466 12.717 1.00 44.72 87 TRP A CA 1
ATOM 699 C C . TRP A 1 87 ? 36.858 18.051 11.599 1.00 44.72 87 TRP A C 1
ATOM 701 O O . TRP A 1 87 ? 36.607 17.811 10.418 1.0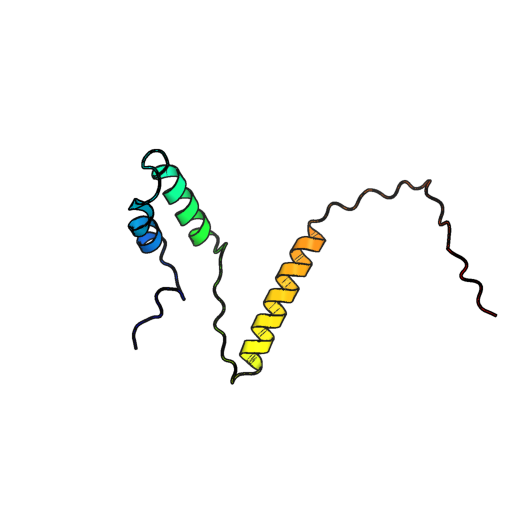0 44.72 87 TRP A O 1
ATOM 711 N N . GLU A 1 88 ? 37.857 18.858 11.962 1.00 49.44 88 GLU A N 1
ATOM 712 C CA . GLU A 1 88 ? 39.008 19.127 11.105 1.00 49.44 88 GLU A CA 1
ATOM 713 C C . GLU A 1 88 ? 39.710 17.783 10.874 1.00 49.44 88 GLU A C 1
ATOM 715 O O . GLU A 1 88 ? 40.548 17.346 11.666 1.00 49.44 88 GLU A O 1
ATOM 720 N N . ASP A 1 89 ? 39.324 17.088 9.802 1.00 48.22 89 ASP A N 1
ATOM 721 C CA . ASP A 1 89 ? 40.106 15.980 9.269 1.00 48.22 89 ASP A CA 1
ATOM 722 C C . ASP A 1 89 ? 41.416 16.561 8.734 1.00 48.22 89 ASP A C 1
ATOM 724 O O . ASP A 1 89 ? 41.491 17.147 7.652 1.00 48.22 89 ASP A O 1
A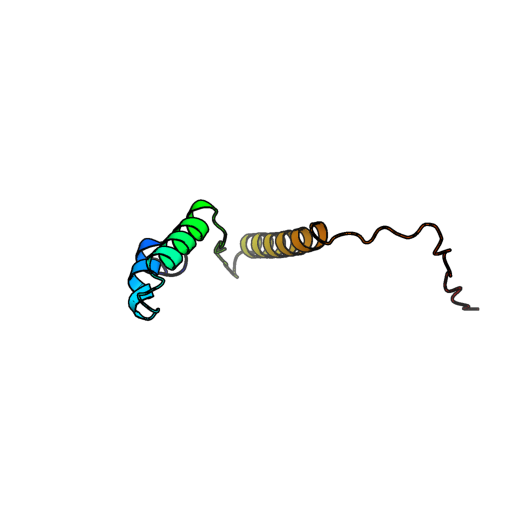TOM 728 N N . GLY A 1 90 ? 42.453 16.463 9.560 1.00 52.50 90 GLY A N 1
ATOM 729 C CA . GLY A 1 90 ? 43.817 16.690 9.134 1.00 52.50 90 GLY A CA 1
ATOM 730 C C . GLY A 1 90 ? 44.222 15.628 8.116 1.00 52.50 90 GLY A C 1
ATOM 731 O O . GLY A 1 90 ? 44.428 14.471 8.476 1.00 52.50 90 GLY A O 1
ATOM 732 N N . ALA A 1 91 ? 44.427 16.045 6.869 1.00 48.03 91 ALA A N 1
ATOM 733 C CA . ALA A 1 91 ? 45.154 15.273 5.869 1.00 48.03 91 ALA A CA 1
ATOM 734 C C . ALA A 1 91 ? 46.007 16.207 4.984 1.00 48.03 91 ALA A C 1
ATOM 736 O O . ALA A 1 91 ? 45.474 16.875 4.103 1.00 48.03 91 ALA A O 1
ATOM 737 N N . ASP A 1 92 ? 47.307 16.229 5.315 1.00 46.28 92 ASP A N 1
ATOM 738 C CA . ASP A 1 92 ? 48.532 16.595 4.555 1.00 46.28 92 ASP A CA 1
ATOM 739 C C . ASP A 1 92 ? 48.479 17.722 3.494 1.00 46.28 92 ASP 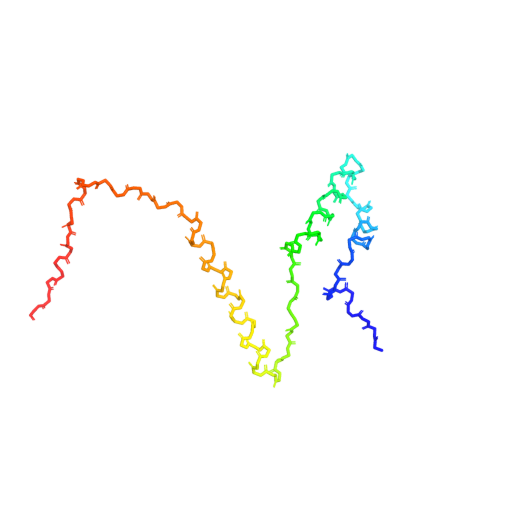A C 1
ATOM 741 O O . ASP A 1 92 ? 47.958 17.506 2.375 1.00 46.28 92 ASP A O 1
#

Secondary structure (DSSP, 8-state):
----TTTS--HHHHHHHGGGS-GGGHHHHHHHHHHHHHTT-S------TT-HHHHHHHHHHHHHHHHHHHHTS--PPPPTT-----------